Protein AF-A0AAV2IWF1-F1 (afdb_monomer)

Foldseek 3Di:
DDAAEDAAEAEQAEAAAEAENHEDYAYHEQHEDYEYHYNHECYAYAYQAEQYEAAYNAEQYAEAYQHYCYENHEDAEQYAYHYNHDNYYNYDDHYHDDDDD

Radius of gyration: 12.28 Å; Cα contacts (8 Å, |Δi|>4): 316; chains: 1; bounding box: 26×29×39 Å

Secondary structure (DSSP, 8-state):
-EEEES-SEEE--BS-S-EEEEES-SEEE--BS-EEEEEEES-SEEE--BS-EEEEEEES-SEEE--BS-BS-EEEES-SEEE--BS-BS---EEPPP---

Solvent-accessible surface area (backbone atoms only — not comparable to full-atom values): 4923 Å² total; per-residue (Å²): 121,46,74,42,71,66,46,67,70,47,68,68,47,68,63,48,69,34,42,35,56,33,32,49,31,46,33,41,34,45,37,34,50,31,33,37,39,33,44,36,34,50,32,42,34,41,35,45,34,34,50,32,37,41,37,33,45,38,33,47,30,43,34,40,36,45,35,34,52,33,32,48,36,35,42,38,33,46,37,69,39,80,45,69,71,43,69,69,37,71,72,75,43,77,43,62,52,82,79,82,125

Mean predicted aligned error: 4.72 Å

Sequence (101 aa):
MQNIQNEQNMQNIQNEQNMQNIRNEQNMQNIRNEQNMQNIQNEQNMQNIQNEQNMQNIQNEQNMQNIQNEQNMRKIQNEQNMQNIQNMQNLSRVQRPQSHI

Organism: Knipowitschia caucasica (NCBI:txid637954)

Nearest PDB structures (foldseek):
  5aj8-assembly2_B  TM=3.014E-01  e=8.045E+00  Leishmania major

Structure (mmCIF, N/CA/C/O backbone):
data_AF-A0AAV2IWF1-F1
#
_entry.id   AF-A0AAV2IWF1-F1
#
loop_
_atom_site.group_PDB
_atom_site.id
_atom_site.type_symbol
_atom_site.label_atom_id
_atom_site.label_alt_id
_atom_site.label_comp_id
_atom_site.label_asym_id
_atom_site.label_entity_id
_atom_site.label_seq_id
_atom_site.pdbx_PDB_ins_code
_atom_site.Cartn_x
_atom_site.Cartn_y
_atom_site.Cartn_z
_atom_site.occupancy
_atom_site.B_iso_or_equiv
_atom_site.auth_seq_id
_atom_site.auth_comp_id
_atom_site.auth_asym_id
_atom_site.auth_atom_id
_atom_site.pdbx_PDB_model_num
ATOM 1 N N . MET A 1 1 ? -2.529 6.727 16.554 1.00 69.31 1 MET A N 1
ATOM 2 C CA . MET A 1 1 ? -1.370 6.339 15.727 1.00 69.31 1 MET A CA 1
ATOM 3 C C . MET A 1 1 ? -1.639 4.935 15.249 1.00 69.31 1 MET A C 1
ATOM 5 O O . MET A 1 1 ? -1.690 4.035 16.081 1.00 69.31 1 MET A O 1
ATOM 9 N N . GLN A 1 2 ? -1.891 4.780 13.958 1.00 82.31 2 GLN A N 1
ATOM 10 C CA . GLN A 1 2 ? -2.220 3.497 13.350 1.00 82.31 2 GLN A CA 1
ATOM 11 C C . GLN A 1 2 ? -1.000 2.985 12.587 1.00 82.31 2 GLN A C 1
ATOM 13 O O . GLN A 1 2 ? -0.442 3.727 11.783 1.00 82.31 2 GLN A O 1
ATOM 18 N N . ASN A 1 3 ? -0.575 1.754 12.888 1.00 87.88 3 ASN A N 1
ATOM 19 C CA . ASN A 1 3 ? 0.400 1.018 12.087 1.00 87.88 3 ASN A CA 1
ATOM 20 C C . ASN A 1 3 ? -0.345 -0.061 11.316 1.00 87.88 3 ASN A C 1
ATOM 22 O O . ASN A 1 3 ? -1.158 -0.772 11.905 1.00 87.88 3 ASN A O 1
ATOM 26 N N . ILE A 1 4 ? -0.062 -0.158 10.026 1.00 89.12 4 ILE A N 1
ATOM 27 C CA . ILE A 1 4 ? -0.827 -0.958 9.074 1.00 89.12 4 ILE A CA 1
ATOM 28 C C . ILE A 1 4 ? 0.162 -1.857 8.343 1.00 89.12 4 ILE A C 1
ATOM 30 O O . ILE A 1 4 ? 1.196 -1.380 7.871 1.00 89.12 4 ILE A O 1
ATOM 34 N N . GLN A 1 5 ? -0.109 -3.159 8.297 1.00 88.25 5 GLN A N 1
ATOM 35 C CA . GLN A 1 5 ? 0.798 -4.086 7.638 1.00 88.25 5 GLN A CA 1
ATOM 36 C C . GLN A 1 5 ? 0.082 -5.314 7.074 1.00 88.25 5 GLN A C 1
ATOM 38 O O . GLN A 1 5 ? -0.561 -6.060 7.814 1.00 88.25 5 GLN A O 1
ATOM 43 N N . ASN A 1 6 ? 0.379 -5.617 5.811 1.00 89.12 6 ASN A N 1
ATOM 44 C CA . ASN A 1 6 ? -0.094 -6.789 5.077 1.00 89.12 6 ASN A CA 1
ATOM 45 C C . ASN A 1 6 ? -1.630 -6.894 4.969 1.00 89.12 6 ASN A C 1
ATOM 47 O O . ASN A 1 6 ? -2.150 -8.016 4.927 1.00 89.12 6 ASN A O 1
ATOM 51 N N . GLU A 1 7 ? -2.369 -5.786 4.926 1.00 89.69 7 GLU A N 1
ATOM 52 C CA . GLU A 1 7 ? -3.787 -5.827 4.570 1.00 89.69 7 GLU A CA 1
ATOM 53 C C . GLU A 1 7 ? -3.976 -5.815 3.043 1.00 89.69 7 GLU A C 1
ATOM 55 O O . GLU A 1 7 ? -3.172 -5.338 2.238 1.00 89.69 7 GLU A O 1
ATOM 60 N N . GLN A 1 8 ? -5.050 -6.469 2.601 1.00 87.00 8 GLN A N 1
ATOM 61 C CA . GLN A 1 8 ? -5.348 -6.578 1.172 1.00 87.00 8 GLN A CA 1
ATOM 62 C C . GLN A 1 8 ? -6.096 -5.350 0.662 1.00 87.00 8 GLN A C 1
ATOM 64 O O . GLN A 1 8 ? -5.918 -4.950 -0.484 1.00 87.00 8 GLN A O 1
ATOM 69 N N . ASN A 1 9 ? -6.969 -4.767 1.481 1.00 88.25 9 ASN A N 1
ATOM 70 C CA . ASN A 1 9 ? -7.779 -3.629 1.077 1.00 88.25 9 ASN A CA 1
ATOM 71 C C . ASN A 1 9 ? -8.048 -2.725 2.271 1.00 88.25 9 ASN A C 1
ATOM 73 O O . ASN A 1 9 ? -8.725 -3.128 3.216 1.00 88.25 9 ASN A O 1
ATOM 77 N N . MET A 1 10 ? -7.620 -1.480 2.138 1.00 91.56 10 MET A N 1
ATOM 78 C CA . MET A 1 10 ? -7.930 -0.391 3.037 1.00 91.56 10 MET A CA 1
ATOM 79 C C . MET A 1 10 ? -8.803 0.620 2.305 1.00 91.56 10 MET A C 1
ATOM 81 O O . MET A 1 10 ? -8.428 1.151 1.259 1.00 91.56 10 MET A O 1
ATOM 85 N N . GLN A 1 11 ? -10.006 0.860 2.817 1.00 91.19 11 GLN A N 1
ATOM 86 C CA . GLN A 1 11 ? -10.986 1.699 2.134 1.00 91.19 11 GLN A CA 1
ATOM 87 C C . GLN A 1 11 ? -11.692 2.633 3.106 1.00 91.19 11 GLN A C 1
ATOM 89 O O . GLN A 1 11 ? -12.012 2.240 4.225 1.00 91.19 11 GLN A O 1
ATOM 94 N N . ASN A 1 12 ? -12.028 3.827 2.617 1.00 91.56 12 ASN A N 1
ATOM 95 C CA . ASN A 1 12 ? -12.864 4.814 3.309 1.00 91.56 12 ASN A CA 1
ATOM 96 C C . ASN A 1 12 ? -12.284 5.269 4.659 1.00 91.56 12 ASN A C 1
ATOM 98 O O . ASN A 1 12 ? -13.015 5.383 5.644 1.00 91.56 12 ASN A O 1
ATOM 102 N N . ILE A 1 13 ? -10.977 5.523 4.695 1.00 92.19 13 ILE A N 1
ATOM 103 C CA . ILE A 1 13 ? -10.319 6.124 5.858 1.00 92.19 13 ILE A CA 1
ATOM 104 C C . ILE A 1 13 ? -10.704 7.604 5.922 1.00 92.19 13 ILE A C 1
ATOM 106 O O . ILE A 1 13 ? -10.652 8.299 4.900 1.00 92.19 13 ILE A O 1
ATOM 110 N N . GLN A 1 14 ? -11.128 8.078 7.094 1.00 91.50 14 GLN A N 1
ATOM 111 C CA . GLN A 1 14 ? -11.543 9.465 7.242 1.00 91.50 14 GLN A CA 1
ATOM 112 C C . GLN A 1 14 ? -11.275 10.043 8.636 1.00 91.50 14 GLN A C 1
ATOM 114 O O . GLN A 1 14 ? -11.773 9.537 9.643 1.00 91.50 14 GLN A O 1
ATOM 119 N N . ASN A 1 15 ? -10.670 11.229 8.650 1.00 91.75 15 ASN A N 1
ATOM 120 C CA . ASN A 1 15 ? -10.340 12.028 9.826 1.00 91.75 15 ASN A CA 1
ATOM 121 C C . ASN A 1 15 ? -9.370 11.357 10.829 1.00 91.75 15 ASN A C 1
ATOM 123 O O . ASN A 1 15 ? -9.447 11.675 12.023 1.00 91.75 15 ASN A O 1
ATOM 127 N N . GLU A 1 16 ? -8.446 10.482 10.409 1.00 91.88 16 GLU A N 1
ATOM 128 C CA . GLU A 1 16 ? -7.360 10.064 11.311 1.00 91.88 16 GLU A CA 1
ATOM 129 C C . GLU A 1 16 ? -6.305 11.155 11.470 1.00 91.88 16 GLU A C 1
ATOM 131 O O . GLU A 1 16 ? -6.027 11.972 10.594 1.00 91.88 16 GLU A O 1
ATOM 136 N N . GLN A 1 17 ? -5.673 11.161 12.640 1.00 88.12 17 GLN A N 1
ATOM 137 C CA . GLN A 1 17 ? -4.690 12.184 12.995 1.00 88.12 17 GLN A CA 1
ATOM 138 C C . GLN A 1 17 ? -3.235 11.755 12.841 1.00 88.12 17 GLN A C 1
ATOM 140 O O . GLN A 1 17 ? -2.352 12.609 12.942 1.00 88.12 17 GLN A O 1
ATOM 145 N N . ASN A 1 18 ? -2.969 10.449 12.741 1.00 89.56 18 ASN A N 1
ATOM 146 C CA . ASN A 1 18 ? -1.618 9.905 12.625 1.00 89.56 18 ASN A CA 1
ATOM 147 C C . ASN A 1 18 ? -1.663 8.474 12.073 1.00 89.56 18 ASN A C 1
ATOM 149 O O . ASN A 1 18 ? -1.848 7.525 12.849 1.00 89.56 18 ASN A O 1
ATOM 153 N N . MET A 1 19 ? -1.394 8.316 10.781 1.00 92.75 19 MET A N 1
ATOM 154 C CA . MET A 1 19 ? -1.124 7.016 10.163 1.00 92.75 19 MET A CA 1
ATOM 155 C C . MET A 1 19 ? 0.369 6.878 9.881 1.00 92.75 19 MET A C 1
ATOM 157 O O . MET A 1 19 ? 0.993 7.760 9.289 1.00 92.75 19 MET A O 1
ATOM 161 N N . GLN A 1 20 ? 0.973 5.791 10.350 1.00 91.44 20 GLN A N 1
ATOM 162 C CA . GLN A 1 20 ? 2.413 5.586 10.252 1.00 91.44 20 GLN A CA 1
ATOM 163 C C . GLN A 1 20 ? 2.742 4.150 9.865 1.00 91.44 20 GLN A C 1
ATOM 165 O O . GLN A 1 20 ? 2.020 3.225 10.205 1.00 91.44 20 GLN A O 1
ATOM 170 N N . ASN A 1 21 ? 3.887 3.956 9.217 1.00 91.50 21 ASN A N 1
ATOM 171 C CA . ASN A 1 21 ? 4.460 2.635 8.942 1.00 91.50 21 ASN A CA 1
ATOM 172 C C . ASN A 1 21 ? 3.503 1.695 8.191 1.00 91.50 21 ASN A C 1
ATOM 174 O O . ASN A 1 21 ? 3.425 0.515 8.526 1.00 91.50 21 ASN A O 1
ATOM 178 N N . ILE A 1 22 ? 2.802 2.228 7.192 1.00 93.56 22 ILE A N 1
ATOM 179 C CA . ILE A 1 22 ? 1.938 1.465 6.290 1.00 93.56 22 ILE A CA 1
ATOM 180 C C . ILE A 1 22 ? 2.828 0.647 5.353 1.00 93.56 22 ILE A C 1
ATOM 182 O O . ILE A 1 22 ? 3.702 1.214 4.688 1.00 93.56 22 ILE A O 1
ATOM 186 N N . ARG A 1 23 ? 2.677 -0.682 5.335 1.00 91.25 23 ARG A N 1
ATOM 187 C CA . ARG A 1 23 ? 3.538 -1.545 4.518 1.00 91.25 23 ARG A CA 1
ATOM 188 C C . ARG A 1 23 ? 2.813 -2.720 3.887 1.00 91.25 23 ARG A C 1
ATOM 190 O O . ARG A 1 23 ? 2.170 -3.501 4.581 1.00 91.25 23 ARG A O 1
ATOM 197 N N . ASN A 1 24 ? 3.170 -2.974 2.630 1.00 91.81 24 ASN A N 1
ATOM 198 C CA . ASN A 1 24 ? 2.731 -4.129 1.851 1.00 91.81 24 ASN A CA 1
ATOM 199 C C . ASN A 1 24 ? 1.206 -4.197 1.674 1.00 91.81 24 ASN A C 1
ATOM 201 O O . ASN A 1 24 ? 0.667 -5.308 1.631 1.00 91.81 24 ASN A O 1
ATOM 205 N N . GLU A 1 25 ? 0.518 -3.057 1.566 1.00 93.38 25 GLU A N 1
ATOM 206 C CA . GLU A 1 25 ? -0.900 -3.077 1.229 1.00 93.38 25 GLU A CA 1
ATOM 207 C C . GLU A 1 25 ? -1.104 -3.160 -0.287 1.00 93.38 25 GLU A C 1
ATOM 209 O O . GLU A 1 25 ? -0.323 -2.663 -1.108 1.00 93.38 25 GLU A O 1
ATOM 214 N N . GLN A 1 26 ? -2.157 -3.871 -0.690 1.00 89.56 26 GLN A N 1
ATOM 215 C CA . GLN A 1 26 ? -2.467 -4.017 -2.115 1.00 89.56 26 GLN A CA 1
ATOM 216 C C . GLN A 1 26 ? -3.311 -2.847 -2.622 1.00 89.56 26 GLN A C 1
ATOM 218 O O . GLN A 1 26 ? -3.030 -2.301 -3.688 1.00 89.56 26 GLN A O 1
ATOM 223 N N . ASN A 1 27 ? -4.347 -2.442 -1.887 1.00 90.06 27 ASN A N 1
ATOM 224 C CA . ASN A 1 27 ? -5.210 -1.345 -2.311 1.00 90.06 27 ASN A CA 1
ATOM 225 C C . ASN A 1 27 ? -5.550 -0.424 -1.147 1.00 90.06 27 ASN A C 1
ATOM 227 O O . ASN A 1 27 ? -6.172 -0.856 -0.180 1.00 90.06 27 ASN A O 1
ATOM 231 N N . MET A 1 28 ? -5.253 0.858 -1.319 1.00 93.31 28 MET A N 1
ATOM 232 C CA . MET A 1 28 ? -5.660 1.933 -0.433 1.00 93.31 28 MET A CA 1
ATOM 233 C C . MET A 1 28 ? -6.522 2.935 -1.200 1.00 93.31 28 MET A C 1
ATOM 235 O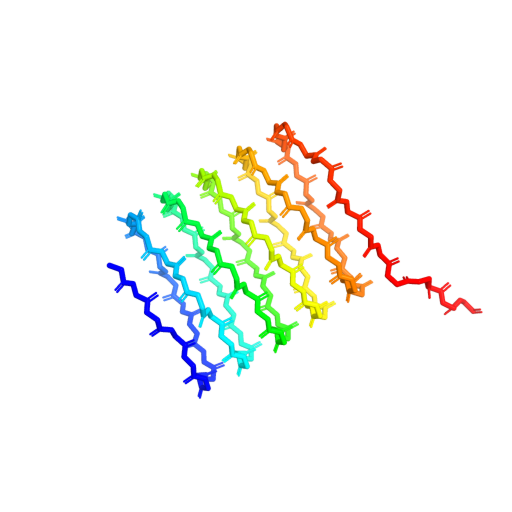 O . MET A 1 28 ? -6.092 3.505 -2.207 1.00 93.31 28 MET A O 1
ATOM 239 N N . GLN A 1 29 ? -7.771 3.119 -0.771 1.00 92.94 29 GLN A N 1
ATOM 240 C CA . GLN A 1 29 ? -8.745 3.927 -1.509 1.00 92.94 29 GLN A CA 1
ATOM 241 C C . GLN A 1 29 ? -9.571 4.842 -0.607 1.00 92.94 29 GLN A C 1
ATOM 243 O O . GLN A 1 29 ? -9.971 4.467 0.495 1.00 92.94 29 GLN A O 1
ATOM 248 N N . ASN A 1 30 ? -9.936 6.006 -1.149 1.00 94.19 30 ASN A N 1
ATOM 249 C CA . ASN A 1 30 ? -10.856 6.968 -0.534 1.00 94.19 30 ASN A CA 1
ATOM 250 C C . ASN A 1 30 ? -10.378 7.462 0.841 1.00 94.19 30 ASN A C 1
ATOM 252 O O . ASN A 1 30 ? -11.142 7.424 1.804 1.00 94.19 30 ASN A O 1
ATOM 256 N N . ILE A 1 31 ? -9.129 7.915 0.920 1.00 94.44 31 ILE A N 1
ATOM 257 C CA . ILE A 1 31 ? -8.569 8.534 2.127 1.00 94.44 31 ILE A CA 1
ATOM 258 C C . ILE A 1 31 ? -8.922 10.020 2.132 1.00 94.44 31 ILE A C 1
ATOM 260 O O . ILE A 1 31 ? -8.728 10.693 1.111 1.00 94.44 31 ILE A O 1
ATOM 264 N N . ARG A 1 32 ? -9.467 10.536 3.239 1.00 93.12 32 ARG A N 1
ATOM 265 C CA . ARG A 1 32 ? -9.840 11.952 3.325 1.00 93.12 32 ARG A CA 1
ATOM 266 C C . ARG A 1 32 ? -9.596 12.585 4.685 1.00 93.12 32 ARG A C 1
ATOM 268 O O . ARG A 1 32 ? -10.070 12.090 5.704 1.00 93.12 32 ARG A O 1
ATOM 275 N N . ASN A 1 33 ? -9.125 13.829 4.638 1.00 93.62 33 ASN A N 1
ATOM 276 C CA . ASN A 1 33 ? -8.965 14.717 5.791 1.00 93.62 33 ASN A CA 1
ATOM 277 C C . ASN A 1 33 ? -8.041 14.150 6.878 1.00 93.62 33 ASN A C 1
ATOM 279 O O . ASN A 1 33 ? -8.251 14.442 8.062 1.00 93.62 33 ASN A O 1
ATOM 283 N N . GLU A 1 34 ? -7.036 13.361 6.515 1.00 93.81 34 GLU A N 1
ATOM 284 C CA . GLU A 1 34 ? -6.099 12.858 7.507 1.00 93.81 34 GLU A CA 1
ATOM 285 C C . GLU A 1 34 ? -5.001 13.879 7.798 1.00 93.81 34 GLU A C 1
ATOM 287 O O . GLU A 1 34 ? -4.549 14.669 6.958 1.00 93.81 34 GLU A O 1
ATOM 292 N N . GLN A 1 35 ? -4.540 13.847 9.040 1.00 88.44 35 GLN A N 1
ATOM 293 C CA . GLN A 1 35 ? -3.370 14.585 9.473 1.00 88.44 35 GLN A CA 1
ATOM 294 C C . GLN A 1 35 ? -2.226 13.587 9.638 1.00 88.44 35 GLN A C 1
ATOM 296 O O . GLN A 1 35 ? -2.370 12.553 10.269 1.00 88.44 35 GLN A O 1
ATOM 301 N N . ASN A 1 36 ? -1.062 13.908 9.089 1.00 90.12 36 ASN A N 1
ATOM 302 C CA . ASN A 1 36 ? 0.186 13.158 9.204 1.00 90.12 36 ASN A CA 1
ATOM 303 C C . ASN A 1 36 ? 0.108 11.690 8.750 1.00 90.12 36 ASN A C 1
ATOM 305 O O . ASN A 1 36 ? -0.109 10.775 9.549 1.00 90.12 36 ASN A O 1
ATOM 309 N N . MET A 1 37 ? 0.449 11.466 7.484 1.00 92.81 37 MET A N 1
ATOM 310 C CA . MET A 1 37 ? 0.642 10.136 6.910 1.00 92.81 37 MET A CA 1
ATOM 311 C C . MET A 1 37 ? 2.133 9.913 6.632 1.00 92.81 37 MET A C 1
ATOM 313 O O . MET A 1 37 ? 2.755 10.691 5.904 1.00 92.81 37 MET A O 1
ATOM 317 N N . GLN A 1 38 ? 2.750 8.905 7.254 1.00 91.38 38 GLN A N 1
ATOM 318 C CA . GLN A 1 38 ? 4.206 8.722 7.195 1.00 91.38 38 GLN A CA 1
ATOM 319 C C . GLN A 1 38 ? 4.637 7.278 6.939 1.00 91.38 38 GLN A C 1
ATOM 321 O O . GLN A 1 38 ? 4.070 6.337 7.489 1.00 91.38 38 GLN A O 1
ATOM 326 N N . ASN A 1 39 ? 5.753 7.125 6.222 1.00 92.31 39 ASN A N 1
ATOM 327 C CA . ASN A 1 39 ? 6.447 5.852 5.997 1.00 92.31 39 ASN A CA 1
ATOM 328 C C . ASN A 1 39 ? 5.551 4.803 5.324 1.00 92.31 39 ASN A C 1
ATOM 330 O O . ASN A 1 39 ? 5.341 3.723 5.879 1.00 92.31 39 ASN A O 1
ATOM 334 N N . ILE A 1 40 ? 5.040 5.141 4.143 1.00 93.25 40 ILE A N 1
ATOM 335 C CA . ILE A 1 40 ? 4.247 4.236 3.313 1.00 93.25 40 ILE A CA 1
ATOM 336 C C . ILE A 1 40 ? 5.183 3.508 2.351 1.00 93.25 40 ILE A C 1
ATOM 338 O O . ILE A 1 40 ? 6.003 4.146 1.681 1.00 93.25 40 ILE A O 1
ATOM 342 N N . GLN A 1 41 ? 5.110 2.178 2.307 1.00 90.88 41 GLN A N 1
ATOM 343 C CA . GLN A 1 41 ? 6.053 1.383 1.530 1.00 90.88 41 GLN A CA 1
ATOM 344 C C . GLN A 1 41 ? 5.421 0.153 0.869 1.00 90.88 41 GLN A C 1
ATOM 346 O O . GLN A 1 41 ? 4.752 -0.641 1.524 1.00 90.88 41 GLN A O 1
ATOM 351 N N . ASN A 1 42 ? 5.802 -0.092 -0.389 1.00 90.94 42 ASN A N 1
ATOM 352 C CA . ASN A 1 42 ? 5.414 -1.273 -1.177 1.00 90.94 42 ASN A CA 1
ATOM 353 C C . ASN A 1 42 ? 3.897 -1.383 -1.408 1.00 90.94 42 ASN A C 1
ATOM 355 O O . ASN A 1 42 ? 3.345 -2.483 -1.389 1.00 90.94 42 ASN A O 1
ATOM 359 N N . GLU A 1 43 ? 3.255 -0.244 -1.642 1.00 91.50 43 GLU A N 1
ATOM 360 C CA . GLU A 1 43 ? 1.836 -0.154 -1.978 1.00 91.50 43 GLU A CA 1
ATOM 361 C C . GLU A 1 43 ? 1.599 -0.433 -3.463 1.00 91.50 43 GLU A C 1
ATOM 363 O O . GLU A 1 43 ? 2.292 0.107 -4.329 1.00 91.50 43 GLU A O 1
ATOM 368 N N . GLN A 1 44 ? 0.615 -1.265 -3.807 1.00 89.69 44 GLN A N 1
ATOM 369 C CA . GLN A 1 44 ? 0.308 -1.487 -5.227 1.00 89.69 44 GLN A CA 1
ATOM 370 C C . GLN A 1 44 ? -0.576 -0.372 -5.796 1.00 89.69 44 GLN A C 1
ATOM 372 O O . GLN A 1 44 ? -0.238 0.209 -6.828 1.00 89.69 44 GLN A O 1
ATOM 377 N N . ASN A 1 45 ? -1.692 -0.045 -5.142 1.00 90.19 45 ASN A N 1
ATOM 378 C CA . ASN A 1 45 ? -2.619 0.975 -5.630 1.00 90.19 45 ASN A CA 1
ATOM 379 C C . ASN A 1 45 ? -3.050 1.935 -4.524 1.00 90.19 45 ASN A C 1
ATOM 381 O O . ASN A 1 45 ? -3.679 1.521 -3.554 1.00 90.19 45 ASN A O 1
ATOM 385 N N . MET A 1 46 ? -2.824 3.224 -4.752 1.00 92.44 46 MET A N 1
ATOM 386 C CA . MET A 1 46 ? -3.264 4.321 -3.902 1.00 92.44 46 MET A CA 1
ATOM 387 C C . MET A 1 46 ? -4.159 5.271 -4.707 1.00 92.44 46 MET A C 1
ATOM 389 O O . MET A 1 46 ? -3.733 5.843 -5.715 1.00 92.44 46 MET A O 1
ATOM 393 N N . GLN A 1 47 ? -5.429 5.410 -4.314 1.00 92.44 47 GLN A N 1
ATOM 394 C CA . GLN A 1 47 ? -6.420 6.161 -5.096 1.00 92.44 47 GLN A CA 1
ATOM 395 C C . GLN A 1 47 ? -7.324 7.060 -4.251 1.00 92.44 47 GLN A C 1
ATOM 397 O O . GLN A 1 47 ? -7.747 6.699 -3.154 1.00 92.44 47 GLN A O 1
ATOM 402 N N . ASN A 1 48 ? -7.727 8.190 -4.841 1.00 94.25 48 ASN A N 1
ATOM 403 C CA . ASN A 1 48 ? -8.712 9.127 -4.287 1.00 94.25 48 ASN A CA 1
ATOM 404 C C . ASN A 1 48 ? -8.309 9.662 -2.904 1.00 94.25 48 ASN A C 1
ATOM 406 O O . ASN A 1 48 ? -9.094 9.577 -1.956 1.00 94.25 48 ASN A O 1
ATOM 410 N N . ILE A 1 49 ? -7.092 10.197 -2.803 1.00 93.88 49 ILE A N 1
ATOM 411 C CA . ILE A 1 49 ? -6.601 10.857 -1.590 1.00 93.88 49 ILE A CA 1
ATOM 412 C C . ILE A 1 49 ? -6.933 12.343 -1.646 1.00 93.88 49 ILE A C 1
ATOM 414 O O . ILE A 1 49 ? -6.659 13.003 -2.655 1.00 93.88 49 ILE A O 1
ATOM 418 N N . GLN A 1 50 ? -7.530 12.875 -0.579 1.00 92.50 50 GLN A N 1
ATOM 419 C CA . GLN A 1 50 ? -7.972 14.260 -0.566 1.00 92.50 50 GLN A CA 1
ATOM 420 C C . GLN A 1 50 ? -7.808 14.961 0.786 1.00 92.50 50 GLN A C 1
ATOM 422 O O . GLN A 1 50 ? -8.283 14.480 1.811 1.00 92.50 50 GLN A O 1
ATOM 427 N N . ASN A 1 51 ? -7.331 16.207 0.731 1.00 92.81 51 ASN A N 1
ATOM 428 C CA . ASN A 1 51 ? -7.223 17.126 1.869 1.00 92.81 51 ASN A CA 1
ATOM 429 C C . ASN A 1 51 ? -6.302 16.619 2.990 1.00 92.81 51 ASN A C 1
ATOM 431 O O . ASN A 1 51 ? -6.552 16.935 4.158 1.00 92.81 51 ASN A O 1
ATOM 435 N N . GLU A 1 52 ? -5.249 15.869 2.674 1.00 92.44 52 GLU A N 1
ATOM 436 C CA . GLU A 1 52 ? -4.324 15.430 3.711 1.00 92.44 52 GLU A CA 1
ATOM 437 C C . GLU A 1 52 ? -3.281 16.501 4.028 1.00 92.44 52 GLU A C 1
ATOM 439 O O . GLU A 1 52 ? -2.847 17.316 3.198 1.00 92.44 52 GLU A O 1
ATOM 444 N N . GLN A 1 53 ? -2.845 16.481 5.282 1.00 90.25 53 GLN A N 1
ATOM 445 C CA . GLN A 1 53 ? -1.779 17.337 5.773 1.00 90.25 53 GLN A CA 1
ATOM 446 C C . GLN A 1 53 ? -0.562 16.498 6.144 1.00 90.25 53 GLN A C 1
ATOM 448 O O . GLN A 1 53 ? -0.648 15.596 6.966 1.00 90.25 53 GLN A O 1
ATOM 453 N N . ASN A 1 54 ? 0.610 16.873 5.635 1.00 89.75 54 ASN A N 1
ATOM 454 C CA . ASN A 1 54 ? 1.907 16.266 5.950 1.00 89.75 54 ASN A CA 1
ATOM 455 C C . ASN A 1 54 ? 2.022 14.784 5.555 1.00 89.75 54 ASN A C 1
ATOM 457 O O . ASN A 1 54 ? 2.159 13.908 6.411 1.00 89.75 54 ASN A O 1
ATOM 461 N N . MET A 1 55 ? 2.083 14.519 4.255 1.00 90.50 55 MET A N 1
ATOM 462 C CA . MET A 1 55 ? 2.403 13.198 3.712 1.00 90.50 55 MET A CA 1
ATOM 463 C C . MET A 1 55 ? 3.921 13.032 3.515 1.00 90.50 55 MET A C 1
ATOM 465 O O . MET A 1 55 ? 4.554 13.854 2.847 1.00 90.50 55 MET A O 1
ATOM 469 N N . GLN A 1 56 ? 4.551 12.014 4.112 1.00 89.69 56 GLN A N 1
ATOM 470 C CA . GLN A 1 56 ? 6.016 11.866 4.090 1.00 89.69 56 GLN A CA 1
ATOM 471 C C . GLN A 1 56 ? 6.511 10.434 3.864 1.00 89.69 56 GLN A C 1
ATOM 473 O O . GLN A 1 56 ? 5.991 9.487 4.446 1.00 89.69 56 GLN A O 1
ATOM 478 N N . ASN A 1 57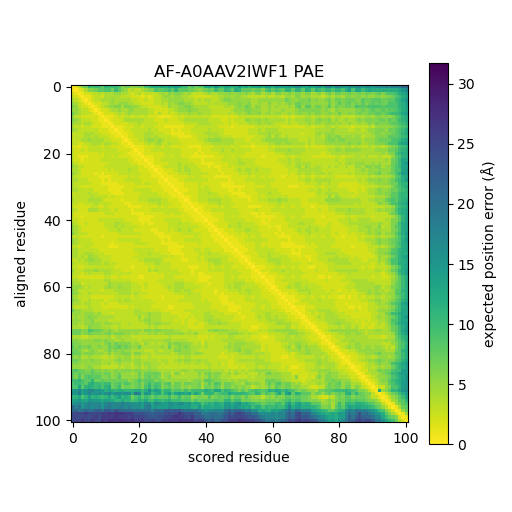 ? 7.632 10.312 3.143 1.00 90.69 57 ASN A N 1
ATOM 479 C CA . ASN A 1 57 ? 8.361 9.056 2.915 1.00 90.69 57 ASN A CA 1
ATOM 480 C C . ASN A 1 57 ? 7.480 7.980 2.266 1.00 90.69 57 ASN A C 1
ATOM 482 O O . ASN A 1 57 ? 7.267 6.915 2.843 1.00 90.69 57 ASN A O 1
ATOM 486 N N . ILE A 1 58 ? 6.987 8.285 1.071 1.00 91.19 58 ILE A N 1
ATOM 487 C CA . ILE A 1 58 ? 6.282 7.337 0.212 1.00 91.19 58 ILE A CA 1
ATOM 488 C C . ILE A 1 58 ? 7.297 6.650 -0.700 1.00 91.19 58 ILE A C 1
ATOM 490 O O . ILE A 1 58 ? 8.084 7.323 -1.378 1.00 91.19 58 ILE A O 1
ATOM 494 N N . GLN A 1 59 ? 7.309 5.316 -0.711 1.00 88.81 59 GLN A N 1
ATOM 495 C CA . GLN A 1 59 ? 8.283 4.555 -1.485 1.00 88.81 59 GLN A CA 1
ATOM 496 C C . GLN A 1 59 ? 7.708 3.288 -2.133 1.00 88.81 59 GLN A C 1
ATOM 498 O O . GLN A 1 59 ? 7.013 2.498 -1.499 1.00 88.81 59 GLN A O 1
ATOM 503 N N . ASN A 1 60 ? 8.150 3.023 -3.367 1.00 89.12 60 ASN A N 1
ATOM 504 C CA . ASN A 1 60 ? 7.837 1.812 -4.135 1.00 89.12 60 ASN A CA 1
ATOM 505 C C . ASN A 1 60 ? 6.332 1.633 -4.387 1.00 89.12 60 ASN A C 1
ATOM 507 O O . ASN A 1 60 ? 5.849 0.500 -4.367 1.00 89.12 60 ASN A O 1
ATOM 511 N N . GLU A 1 61 ? 5.602 2.725 -4.618 1.00 88.06 61 GLU A N 1
ATOM 512 C CA . GLU A 1 61 ? 4.197 2.618 -5.007 1.00 88.06 61 GLU A CA 1
ATOM 513 C C . GLU A 1 61 ? 4.061 2.364 -6.510 1.00 88.06 61 GLU A C 1
ATOM 515 O O . GLU A 1 61 ? 4.738 2.993 -7.327 1.00 88.06 61 GLU A O 1
ATOM 520 N N . GLN A 1 62 ? 3.203 1.430 -6.916 1.00 87.25 62 GLN A N 1
ATOM 521 C CA . GLN A 1 62 ? 3.038 1.153 -8.348 1.00 87.25 62 GLN A CA 1
ATOM 522 C C . GLN A 1 62 ? 2.105 2.169 -9.011 1.00 87.25 62 GLN A C 1
ATOM 524 O O . GLN A 1 62 ? 2.475 2.770 -10.022 1.00 87.25 62 GLN A O 1
ATOM 529 N N . ASN A 1 63 ? 0.919 2.396 -8.446 1.00 87.81 63 ASN A N 1
ATOM 530 C CA . ASN A 1 63 ? -0.071 3.309 -9.010 1.00 87.81 63 ASN A CA 1
ATOM 531 C C . ASN A 1 63 ? -0.600 4.287 -7.963 1.00 87.81 63 ASN A C 1
ATOM 533 O O . ASN A 1 63 ? -1.242 3.877 -7.000 1.00 87.81 63 ASN A O 1
ATOM 537 N N . MET A 1 64 ? -0.429 5.578 -8.232 1.00 89.56 64 MET A N 1
ATOM 538 C CA . MET A 1 64 ? -0.961 6.683 -7.444 1.00 89.56 64 MET A CA 1
ATOM 539 C C . MET A 1 64 ? -1.883 7.548 -8.316 1.00 89.56 64 MET A C 1
ATOM 541 O O . MET A 1 64 ? -1.463 8.082 -9.350 1.00 89.56 64 MET A O 1
ATOM 545 N N . GLN A 1 65 ? -3.158 7.676 -7.937 1.00 89.50 65 GLN A N 1
ATOM 546 C CA . GLN A 1 65 ? -4.161 8.386 -8.742 1.00 89.50 65 GLN A CA 1
ATOM 547 C C . GLN A 1 65 ? -5.088 9.279 -7.912 1.00 89.50 65 GLN A C 1
ATOM 549 O O . GLN A 1 65 ? -5.475 8.941 -6.796 1.00 89.50 65 GLN A O 1
ATOM 554 N N . ASN A 1 66 ? -5.530 10.381 -8.524 1.00 92.06 66 ASN A N 1
ATOM 555 C CA . ASN A 1 66 ? -6.548 11.294 -7.985 1.00 92.06 66 ASN A CA 1
ATOM 556 C C . ASN A 1 66 ? -6.183 11.853 -6.601 1.00 92.06 66 ASN A C 1
ATOM 558 O O . ASN A 1 66 ? -6.984 11.786 -5.671 1.00 92.06 66 ASN A O 1
ATOM 562 N N . ILE A 1 67 ? -4.972 12.398 -6.477 1.00 90.81 67 ILE A N 1
ATOM 563 C CA . ILE A 1 67 ? -4.513 13.058 -5.254 1.00 90.81 67 ILE A CA 1
ATOM 564 C C . ILE A 1 67 ? -4.793 14.562 -5.330 1.00 90.81 67 ILE A C 1
ATOM 566 O O . ILE A 1 67 ? -4.369 15.228 -6.280 1.00 90.81 67 ILE A O 1
ATOM 570 N N . GLN A 1 68 ? -5.500 15.115 -4.343 1.00 90.00 68 GLN A N 1
ATOM 571 C CA . GLN A 1 68 ? -5.956 16.507 -4.371 1.00 90.00 68 GLN A CA 1
ATOM 572 C C . GLN A 1 68 ? -5.829 17.225 -3.025 1.00 90.00 68 GLN A C 1
ATOM 574 O O . GLN A 1 68 ? -6.131 16.673 -1.976 1.00 90.00 68 GLN A O 1
ATOM 579 N N . ASN A 1 69 ? -5.504 18.521 -3.080 1.00 90.69 69 ASN A N 1
ATOM 580 C CA . ASN A 1 69 ? -5.466 19.429 -1.920 1.00 90.69 69 ASN A CA 1
ATOM 581 C C . ASN A 1 69 ? -4.488 18.998 -0.812 1.00 90.69 69 ASN A C 1
ATOM 583 O O . ASN A 1 69 ? -4.707 19.279 0.364 1.00 90.69 69 ASN A O 1
ATOM 587 N N . GLU A 1 70 ? -3.397 18.354 -1.210 1.00 89.88 70 GLU A N 1
ATOM 588 C CA . GLU A 1 70 ? -2.357 17.870 -0.310 1.00 89.88 70 GLU A CA 1
ATOM 589 C C . GLU A 1 70 ? -1.394 18.975 0.120 1.00 89.88 70 GLU A C 1
ATOM 591 O O . GLU A 1 70 ? -0.848 19.717 -0.708 1.00 89.88 70 GLU A O 1
ATOM 596 N N . GLN A 1 71 ? -1.109 19.047 1.419 1.00 87.69 71 GLN A N 1
ATOM 597 C CA . GLN A 1 71 ? -0.132 19.984 1.973 1.00 87.69 71 GLN A CA 1
ATOM 598 C C . GLN A 1 71 ? 1.103 19.266 2.516 1.00 87.69 71 GLN A C 1
ATOM 600 O O . GLN A 1 71 ? 1.008 18.274 3.232 1.00 87.69 71 GLN A O 1
ATOM 605 N N . ASN A 1 72 ? 2.288 19.828 2.256 1.00 87.94 72 ASN A N 1
ATOM 606 C CA . ASN A 1 72 ? 3.570 19.369 2.806 1.00 87.94 72 ASN A CA 1
ATOM 607 C C . ASN A 1 72 ? 3.942 17.92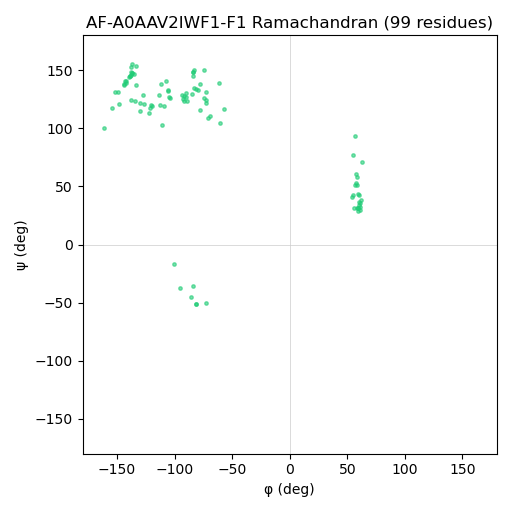6 2.434 1.00 87.94 72 ASN A C 1
ATOM 609 O O . ASN A 1 72 ? 4.480 17.187 3.261 1.00 87.94 72 ASN A O 1
ATOM 613 N N . MET A 1 73 ? 3.721 17.552 1.175 1.00 86.81 73 MET A N 1
ATOM 614 C CA . MET A 1 73 ? 4.139 16.255 0.653 1.00 86.81 73 MET A CA 1
ATOM 615 C C . MET A 1 73 ? 5.665 16.190 0.464 1.00 86.81 73 MET A C 1
ATOM 617 O O . MET A 1 73 ? 6.278 17.025 -0.214 1.00 86.81 73 MET A O 1
ATOM 621 N N . ARG A 1 74 ? 6.326 15.200 1.072 1.00 85.44 74 ARG A N 1
ATOM 622 C CA . ARG A 1 74 ? 7.792 15.069 1.044 1.00 85.44 74 ARG A CA 1
ATOM 623 C C . ARG A 1 74 ? 8.243 13.652 0.726 1.00 85.44 74 ARG A C 1
ATOM 625 O O . ARG A 1 74 ? 7.803 12.704 1.359 1.00 85.44 74 ARG A O 1
ATOM 632 N N . LYS A 1 75 ? 9.266 13.558 -0.131 1.00 83.12 75 LYS A N 1
ATOM 633 C CA . LYS A 1 75 ? 9.992 12.319 -0.457 1.00 83.12 75 LYS A CA 1
ATOM 634 C C . LYS A 1 75 ? 9.060 11.212 -0.946 1.00 83.12 75 LYS A C 1
ATOM 636 O O . LYS A 1 75 ? 8.787 10.256 -0.233 1.00 83.12 75 LYS A O 1
ATOM 641 N N . ILE A 1 76 ? 8.660 11.363 -2.193 1.00 85.62 76 ILE A N 1
ATOM 642 C CA . ILE A 1 76 ? 8.089 10.306 -3.013 1.00 85.62 76 ILE A CA 1
ATOM 643 C C . ILE A 1 76 ? 9.220 9.669 -3.824 1.00 85.62 76 ILE A C 1
ATOM 645 O O . ILE A 1 76 ? 9.981 10.395 -4.477 1.00 85.62 76 ILE A O 1
ATOM 649 N N . GLN A 1 77 ? 9.356 8.344 -3.793 1.00 83.50 77 GLN A N 1
ATOM 650 C CA . GLN A 1 77 ? 10.385 7.618 -4.542 1.00 83.50 77 GLN A CA 1
ATOM 651 C C . GLN A 1 77 ? 9.859 6.332 -5.181 1.00 83.50 77 GLN A C 1
ATOM 653 O O . GLN A 1 77 ? 9.084 5.592 -4.583 1.00 83.50 77 GLN A O 1
ATOM 658 N N . ASN A 1 78 ? 10.388 6.014 -6.364 1.00 83.75 78 ASN A N 1
ATOM 659 C CA . ASN A 1 78 ? 10.111 4.776 -7.098 1.00 83.75 78 ASN A CA 1
ATOM 660 C C . ASN A 1 78 ? 8.628 4.574 -7.451 1.00 83.75 78 ASN A C 1
ATOM 662 O O . ASN A 1 78 ? 8.188 3.439 -7.602 1.00 83.75 78 ASN A O 1
ATOM 666 N N . GLU A 1 79 ? 7.884 5.666 -7.627 1.00 82.44 79 GLU A N 1
ATOM 667 C CA . GLU A 1 79 ? 6.500 5.615 -8.096 1.00 82.44 79 GLU A CA 1
ATOM 668 C C . GLU A 1 79 ? 6.392 5.397 -9.602 1.00 82.44 79 GLU A C 1
ATOM 670 O O . GLU A 1 79 ? 6.805 6.263 -10.375 1.00 82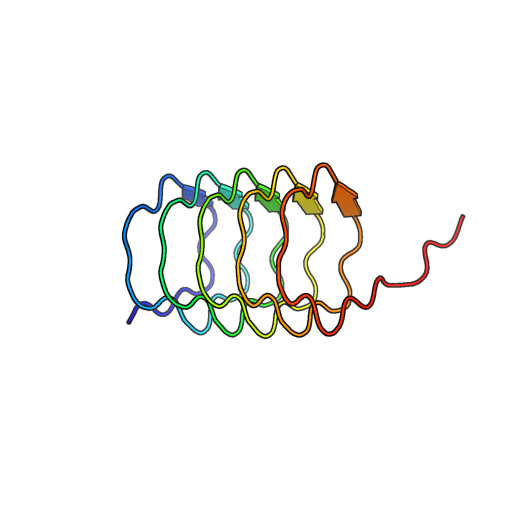.44 79 GLU A O 1
ATOM 675 N N . GLN A 1 80 ? 5.824 4.270 -10.032 1.00 81.19 80 GLN A N 1
ATOM 676 C CA . GLN A 1 80 ? 5.771 3.926 -11.458 1.00 81.19 80 GLN A CA 1
ATOM 677 C C . GLN A 1 80 ? 4.758 4.778 -12.230 1.00 81.19 80 GLN A C 1
ATOM 679 O O . GLN A 1 80 ? 5.108 5.369 -13.252 1.00 81.19 80 GLN A O 1
ATOM 684 N N . ASN A 1 81 ? 3.523 4.879 -11.736 1.00 83.19 81 ASN A N 1
ATOM 685 C CA . ASN A 1 81 ? 2.449 5.623 -12.385 1.00 83.19 81 ASN A CA 1
ATOM 686 C C . ASN A 1 81 ? 1.824 6.625 -11.417 1.00 83.19 81 ASN A C 1
ATOM 688 O O . ASN A 1 81 ? 1.257 6.243 -10.401 1.00 83.19 81 ASN A O 1
ATOM 692 N N . MET A 1 82 ? 1.866 7.906 -11.782 1.00 85.44 82 MET A N 1
ATOM 693 C CA . MET A 1 82 ? 1.305 9.001 -10.991 1.00 85.44 82 MET A CA 1
ATOM 694 C C . MET A 1 82 ? 0.420 9.877 -11.889 1.00 85.44 82 MET A C 1
ATOM 696 O O . MET A 1 82 ? 0.929 10.509 -12.822 1.00 85.44 82 MET A O 1
ATOM 700 N N . GLN A 1 83 ? -0.891 9.915 -11.632 1.00 83.62 83 GLN A N 1
ATOM 701 C CA . GLN A 1 83 ? -1.876 10.621 -12.468 1.00 83.62 83 GLN A CA 1
ATOM 702 C C . GLN A 1 83 ? -2.855 11.475 -11.650 1.00 83.62 83 GLN A C 1
ATOM 704 O O . GLN A 1 83 ? -3.158 11.177 -10.498 1.00 83.62 83 GLN A O 1
ATOM 709 N N . ASN A 1 84 ? -3.393 12.527 -12.281 1.00 86.31 84 ASN A N 1
ATOM 710 C CA . ASN A 1 84 ? -4.429 13.407 -11.720 1.00 86.31 84 ASN A CA 1
ATOM 711 C C . ASN A 1 84 ? -4.080 14.013 -10.354 1.00 86.31 84 ASN A C 1
ATOM 713 O O . ASN A 1 84 ? -4.939 14.108 -9.479 1.00 86.31 84 ASN A O 1
ATOM 717 N N . ILE A 1 85 ? -2.826 14.433 -10.177 1.00 85.62 85 ILE A N 1
ATOM 718 C CA . ILE A 1 85 ? -2.401 15.108 -8.952 1.00 85.62 85 ILE A CA 1
ATOM 719 C C . ILE A 1 85 ? -2.553 16.621 -9.095 1.00 85.62 85 ILE A C 1
ATOM 721 O O . ILE A 1 85 ? -1.991 17.221 -10.014 1.00 85.62 85 ILE A O 1
ATOM 725 N N . GLN A 1 86 ? -3.313 17.240 -8.191 1.00 82.56 86 GLN A N 1
ATOM 726 C CA . GLN A 1 86 ? -3.655 18.663 -8.242 1.00 82.56 86 GLN A CA 1
ATOM 727 C C . GLN A 1 86 ? -3.555 19.333 -6.868 1.00 82.56 86 GLN A C 1
ATOM 729 O O . GLN A 1 86 ? -3.702 18.697 -5.828 1.00 82.56 86 GLN A O 1
ATOM 734 N N . ASN A 1 87 ? -3.333 20.651 -6.872 1.00 84.75 87 ASN A N 1
ATOM 735 C CA . ASN A 1 87 ? -3.312 21.496 -5.670 1.00 84.75 87 ASN A CA 1
ATOM 736 C C . ASN A 1 87 ? -2.322 21.045 -4.577 1.00 84.75 87 ASN A C 1
ATOM 738 O O . ASN A 1 87 ? -2.567 21.280 -3.397 1.00 84.75 87 ASN A O 1
ATOM 742 N N . MET A 1 88 ? -1.193 20.433 -4.958 1.00 83.31 88 MET A N 1
ATOM 743 C CA . MET A 1 88 ? -0.121 20.104 -4.015 1.00 83.31 88 MET A CA 1
ATOM 744 C C . MET A 1 88 ? 0.666 21.348 -3.604 1.00 83.31 88 MET A C 1
ATOM 746 O O . MET A 1 88 ? 1.230 22.042 -4.454 1.00 83.31 88 MET A O 1
ATOM 750 N N . GLN A 1 89 ? 0.785 21.583 -2.300 1.00 79.69 89 GLN A N 1
ATOM 751 C CA . GLN A 1 89 ? 1.634 22.637 -1.743 1.00 79.69 89 GLN A CA 1
ATOM 752 C C . GLN A 1 89 ? 2.880 22.049 -1.067 1.00 79.69 89 GLN A C 1
ATOM 754 O O . G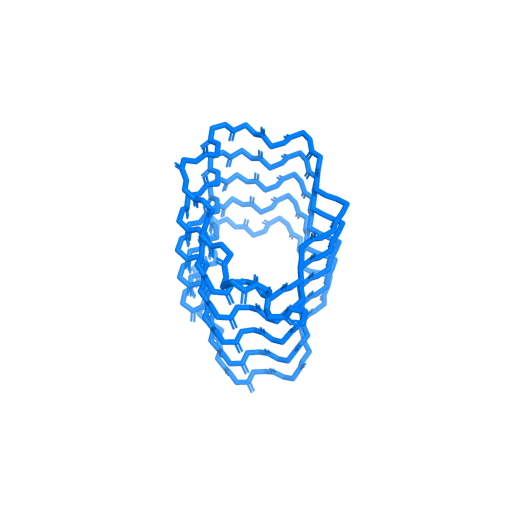LN A 1 89 ? 2.813 21.038 -0.369 1.00 79.69 89 GLN A O 1
ATOM 759 N N . ASN A 1 90 ? 4.026 22.721 -1.232 1.00 80.69 90 ASN A N 1
ATOM 760 C CA . ASN A 1 90 ? 5.311 22.367 -0.606 1.00 80.69 90 ASN A CA 1
ATOM 761 C C . ASN A 1 90 ? 5.868 20.977 -0.980 1.00 80.69 90 ASN A C 1
ATOM 763 O O . ASN A 1 90 ? 6.525 20.321 -0.164 1.00 80.69 90 ASN A O 1
ATOM 767 N N . LEU A 1 91 ? 5.665 20.550 -2.231 1.00 79.38 91 LEU A N 1
ATOM 768 C CA . LEU A 1 91 ? 6.232 19.308 -2.754 1.00 79.38 91 LEU A CA 1
ATOM 769 C C . LEU A 1 91 ? 7.756 19.421 -2.897 1.00 79.38 91 LEU A C 1
ATOM 771 O O . LEU A 1 91 ? 8.260 20.161 -3.737 1.00 79.38 91 LEU A O 1
ATOM 775 N N . SER A 1 92 ? 8.502 18.690 -2.067 1.00 73.44 92 SER A N 1
ATOM 776 C CA . SER A 1 92 ? 9.960 18.885 -1.978 1.00 73.44 92 SER A CA 1
ATOM 777 C C . SER A 1 92 ? 10.782 17.935 -2.859 1.00 73.44 92 SER A C 1
ATOM 779 O O . SER A 1 92 ? 11.826 18.335 -3.370 1.00 73.44 92 SER A O 1
ATOM 781 N N . ARG A 1 93 ? 10.370 16.664 -3.000 1.00 71.81 93 ARG A N 1
ATOM 782 C CA . ARG A 1 93 ? 11.091 15.635 -3.778 1.00 71.81 93 ARG A CA 1
ATOM 783 C C . ARG A 1 93 ? 10.131 14.555 -4.272 1.00 71.81 93 ARG A C 1
ATOM 785 O O . ARG A 1 93 ? 9.573 13.837 -3.446 1.00 71.81 93 ARG A O 1
ATOM 792 N N . VAL A 1 94 ? 10.011 14.431 -5.590 1.00 74.81 94 VAL A N 1
ATOM 793 C CA . VAL A 1 94 ? 9.340 13.328 -6.290 1.00 74.81 94 VAL A CA 1
ATOM 794 C C . VAL A 1 94 ? 10.372 12.714 -7.222 1.00 74.81 94 VAL A C 1
ATOM 796 O O . VAL A 1 94 ? 10.838 13.375 -8.149 1.00 74.81 94 VAL A O 1
ATOM 799 N N . GLN A 1 95 ? 10.768 11.474 -6.959 1.00 73.81 95 GLN A N 1
ATOM 800 C CA . GLN A 1 95 ? 11.666 10.717 -7.817 1.00 73.81 95 GLN A CA 1
ATOM 801 C C . GLN A 1 95 ? 10.883 9.578 -8.457 1.00 73.81 95 GLN A C 1
ATOM 803 O O . GLN A 1 95 ? 10.612 8.558 -7.826 1.00 73.81 95 GLN A O 1
ATOM 808 N N . ARG A 1 96 ? 10.533 9.761 -9.728 1.00 66.19 96 ARG A N 1
ATOM 809 C CA . ARG A 1 96 ? 9.942 8.698 -10.538 1.00 66.19 96 ARG A CA 1
ATOM 810 C C . ARG A 1 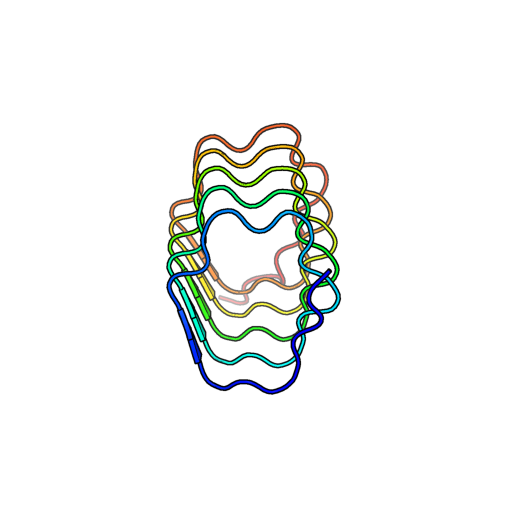96 ? 11.061 7.750 -10.996 1.00 66.19 96 ARG A C 1
ATOM 812 O O . ARG A 1 96 ? 12.135 8.241 -11.362 1.00 66.19 96 ARG A O 1
ATOM 819 N N . PRO A 1 97 ? 10.861 6.422 -10.978 1.00 58.88 97 PRO A N 1
ATOM 820 C CA . PRO A 1 97 ? 11.753 5.512 -11.668 1.00 58.88 97 PRO A CA 1
ATOM 821 C C . PRO A 1 97 ? 11.700 5.872 -13.158 1.00 58.88 97 PRO A C 1
ATOM 823 O O . PRO A 1 97 ? 10.640 6.222 -13.677 1.00 58.88 97 PRO A O 1
ATOM 826 N N . GLN A 1 98 ? 12.849 5.868 -13.839 1.00 53.50 98 GLN A N 1
ATOM 827 C CA . GLN A 1 98 ? 12.882 6.189 -15.264 1.00 53.50 98 GLN A CA 1
ATOM 828 C C . GLN A 1 98 ? 11.955 5.236 -16.023 1.00 53.50 98 GLN A C 1
ATOM 830 O O . GLN A 1 98 ? 12.181 4.024 -16.035 1.00 53.50 98 GLN A O 1
ATOM 835 N N . SER A 1 99 ? 10.911 5.794 -16.637 1.00 49.25 99 SER A N 1
ATOM 836 C CA . SER A 1 99 ? 10.061 5.082 -17.580 1.00 49.25 99 SER A CA 1
ATOM 837 C C . SER A 1 99 ? 10.945 4.627 -18.739 1.00 49.25 99 SER A C 1
ATOM 839 O O . SER A 1 99 ? 11.360 5.452 -19.552 1.00 49.25 99 SER A O 1
ATOM 841 N N . HIS A 1 100 ? 11.275 3.339 -18.794 1.00 43.75 100 HIS A N 1
ATOM 842 C CA . HIS A 1 100 ? 11.764 2.752 -20.033 1.00 43.75 100 HIS A CA 1
ATOM 843 C C . HI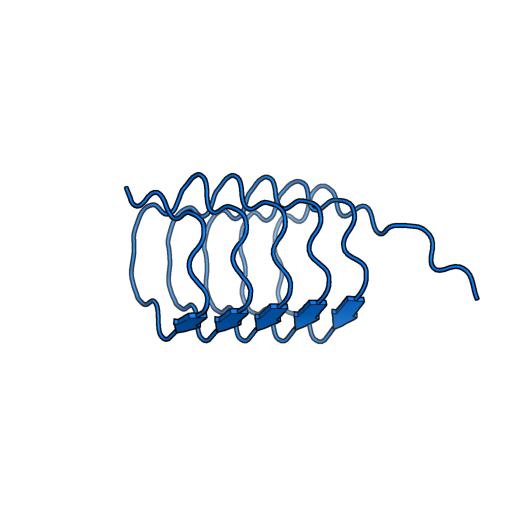S A 1 100 ? 10.554 2.692 -20.968 1.00 43.75 100 HIS A C 1
ATOM 845 O O . HIS A 1 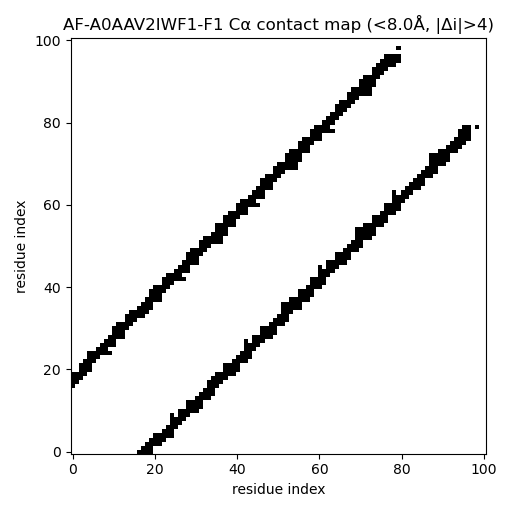100 ? 9.605 1.957 -20.695 1.00 43.75 100 HIS A O 1
ATOM 851 N N . ILE A 1 101 ? 10.558 3.547 -21.992 1.00 43.03 101 ILE A N 1
ATOM 852 C CA . ILE A 1 101 ? 9.830 3.282 -23.236 1.00 43.03 101 ILE A CA 1
ATOM 853 C C . ILE A 1 101 ? 10.647 2.242 -23.998 1.00 43.03 101 ILE A C 1
ATOM 855 O O . ILE A 1 101 ? 11.890 2.412 -24.030 1.00 43.03 101 ILE A O 1
#

pLDDT: mean 86.23, 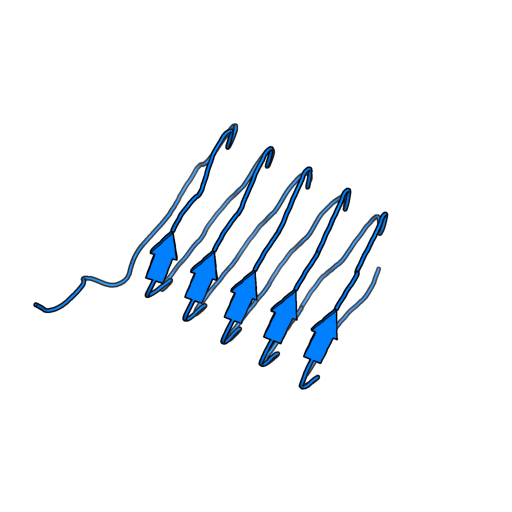std 10.06, range [43.03, 94.44]